Protein AF-A0A2U9ID37-F1 (afdb_monomer_lite)

Foldseek 3Di:
DDPDDPPPDPDQQALCSQQVDQDQADDPQPPWDKDWDQFPFGIKIWTWDDDPQAIQIHIDDPGDSLLSSLRSQVRVCRRVVVDLALVSSVVSQPRHHPHDDDPSSSVVSNVCNVVGD

Secondary structure (DSSP, 8-state):
-PPP-GGGS----BHHHHHH----B--S-TT-EEEEEEETTEEEEEEEEEETTEEEEEEE--S-HHHHHHHHHHHHHHHTT---SHHHHHHHHHTSBT----HHHHHHHHHHHHHH-

Radius of gyration: 14.37 Å; chains: 1; bounding box: 35×26×49 Å

Structure (mmCIF, N/CA/C/O backbone):
data_AF-A0A2U9ID37-F1
#
_entry.id   AF-A0A2U9ID37-F1
#
loop_
_atom_site.group_PDB
_atom_site.id
_atom_site.type_symbol
_atom_site.label_atom_id
_atom_site.label_alt_id
_atom_site.label_comp_id
_atom_site.label_asym_id
_atom_site.label_entity_id
_atom_site.label_seq_id
_atom_site.pdbx_PDB_ins_code
_atom_site.Cartn_x
_atom_site.Cartn_y
_atom_site.Cartn_z
_atom_site.occupancy
_atom_site.B_iso_or_equiv
_atom_site.auth_seq_id
_atom_site.auth_comp_id
_atom_site.auth_asym_id
_atom_site.auth_atom_id
_atom_site.pdbx_PDB_model_num
ATOM 1 N N . MET A 1 1 ? 16.043 -10.178 32.679 1.00 39.88 1 MET A N 1
ATOM 2 C CA . MET A 1 1 ? 14.873 -10.048 31.780 1.00 39.88 1 MET A CA 1
ATOM 3 C C . MET A 1 1 ? 15.275 -10.518 30.391 1.00 39.88 1 MET A C 1
ATOM 5 O O . MET A 1 1 ? 16.084 -9.857 29.753 1.00 39.88 1 MET A O 1
ATOM 9 N N . LYS A 1 2 ? 14.804 -11.698 29.966 1.00 34.56 2 LYS A N 1
ATOM 10 C CA . LYS A 1 2 ? 15.013 -12.199 28.600 1.00 34.56 2 LYS A CA 1
ATOM 11 C C . LYS A 1 2 ? 14.105 -11.407 27.655 1.00 34.56 2 LYS A C 1
ATOM 13 O O . LYS A 1 2 ? 12.922 -11.253 27.943 1.00 34.56 2 LYS A O 1
ATOM 18 N N . LYS A 1 3 ? 14.699 -10.863 26.591 1.00 38.03 3 LYS A N 1
ATOM 19 C CA . LYS A 1 3 ? 14.012 -10.194 25.482 1.00 38.03 3 LYS A CA 1
ATOM 20 C C . LYS A 1 3 ? 13.009 -11.190 24.897 1.00 38.03 3 LYS A C 1
ATOM 22 O O . LYS A 1 3 ? 13.427 -12.264 24.482 1.00 38.03 3 LYS A O 1
ATOM 27 N N . PHE A 1 4 ? 11.721 -10.868 24.951 1.00 41.44 4 PHE A N 1
ATOM 28 C CA . PHE A 1 4 ? 10.709 -11.643 24.243 1.00 41.44 4 PHE A CA 1
ATOM 29 C C . PHE A 1 4 ? 10.969 -11.510 22.740 1.00 41.44 4 PHE A C 1
ATOM 31 O O . PHE A 1 4 ? 11.238 -10.417 22.244 1.00 41.44 4 PHE A O 1
ATOM 38 N N . ASP A 1 5 ? 10.968 -12.654 22.071 1.00 40.25 5 ASP A N 1
ATOM 39 C CA . ASP A 1 5 ? 11.338 -12.870 20.683 1.00 40.25 5 ASP A CA 1
ATOM 40 C C . ASP A 1 5 ? 10.528 -12.025 19.682 1.00 40.25 5 ASP A C 1
ATOM 42 O O . ASP A 1 5 ? 9.376 -12.328 19.384 1.00 40.25 5 ASP A O 1
ATOM 46 N N . ASP A 1 6 ? 11.193 -11.060 19.039 1.00 44.34 6 ASP A N 1
ATOM 47 C CA . ASP A 1 6 ? 10.786 -10.449 17.754 1.00 44.34 6 ASP A CA 1
ATOM 48 C C . ASP A 1 6 ? 10.968 -11.428 16.561 1.00 44.34 6 ASP A C 1
ATOM 50 O O . ASP A 1 6 ? 10.929 -11.047 15.393 1.00 44.34 6 ASP A O 1
ATOM 54 N N . CYS A 1 7 ? 11.190 -12.720 16.834 1.00 49.75 7 CYS A N 1
ATOM 55 C CA . CYS A 1 7 ? 11.489 -13.750 15.834 1.00 49.75 7 CYS A CA 1
ATOM 56 C C . CYS A 1 7 ? 10.248 -14.180 15.024 1.00 49.75 7 CYS A C 1
ATOM 58 O O . CYS A 1 7 ? 10.373 -14.750 13.942 1.00 49.75 7 CYS A O 1
ATOM 60 N N . CYS A 1 8 ? 9.039 -13.899 15.523 1.00 54.09 8 CYS A N 1
ATOM 61 C CA . CYS A 1 8 ? 7.801 -14.407 14.926 1.00 54.09 8 CYS A CA 1
ATOM 62 C C . CYS A 1 8 ? 7.188 -13.496 13.850 1.00 54.09 8 CYS A C 1
ATOM 64 O O . CYS A 1 8 ? 6.295 -13.943 13.138 1.00 54.09 8 CYS A O 1
ATOM 66 N N . ASN A 1 9 ? 7.652 -12.250 13.700 1.00 57.06 9 ASN A N 1
ATOM 67 C CA . ASN A 1 9 ? 7.228 -11.345 12.625 1.00 57.06 9 ASN A CA 1
ATOM 68 C C . ASN A 1 9 ? 8.387 -10.413 12.234 1.00 57.06 9 ASN A C 1
ATOM 70 O O . ASN A 1 9 ? 8.392 -9.246 12.633 1.00 57.06 9 ASN A O 1
ATOM 74 N N . PRO A 1 10 ? 9.384 -10.903 11.473 1.00 67.50 10 PRO A N 1
ATOM 75 C CA . PRO A 1 10 ? 10.455 -10.042 10.993 1.00 67.50 10 PRO A CA 1
ATOM 76 C C . PRO A 1 10 ? 9.859 -8.868 10.209 1.00 67.50 10 PRO A C 1
ATOM 78 O O . PRO A 1 10 ? 8.970 -9.048 9.370 1.00 67.50 10 PRO A O 1
ATOM 81 N N . LYS A 1 11 ? 10.340 -7.656 10.503 1.00 79.56 11 LYS A N 1
ATOM 82 C CA . LYS A 1 11 ? 9.954 -6.455 9.759 1.00 79.56 11 LYS A CA 1
ATOM 83 C C . LYS A 1 11 ? 10.297 -6.655 8.285 1.00 79.56 11 LYS A C 1
ATOM 85 O O . LYS A 1 11 ? 11.412 -7.047 7.952 1.00 79.56 11 LYS A O 1
ATOM 90 N N . ARG A 1 12 ? 9.328 -6.386 7.409 1.00 89.44 12 ARG A N 1
ATOM 91 C CA . ARG A 1 12 ? 9.530 -6.411 5.958 1.00 89.44 12 ARG A CA 1
ATOM 92 C C . ARG A 1 12 ? 10.196 -5.102 5.548 1.00 89.44 12 ARG A C 1
ATOM 94 O O . ARG A 1 12 ? 9.603 -4.035 5.689 1.00 89.44 12 ARG A O 1
ATOM 101 N N . GLU A 1 13 ? 11.433 -5.177 5.073 1.00 91.19 13 GLU A N 1
ATOM 102 C CA . GLU A 1 13 ? 12.264 -3.994 4.797 1.00 91.19 13 GLU A CA 1
ATOM 103 C C . GLU A 1 13 ? 12.723 -3.926 3.337 1.00 91.19 13 GLU A C 1
ATOM 105 O O . GLU A 1 13 ? 13.092 -2.860 2.841 1.00 91.19 13 GLU A O 1
ATOM 110 N N . SER A 1 14 ? 12.690 -5.049 2.620 1.00 94.88 14 SER A N 1
ATOM 111 C CA . SER A 1 14 ? 13.131 -5.156 1.235 1.00 94.88 14 SER A CA 1
ATOM 112 C C . SER A 1 14 ? 11.983 -5.433 0.271 1.00 94.88 14 SER A C 1
ATOM 114 O O . SER A 1 14 ? 10.962 -6.020 0.625 1.00 94.88 14 SER A O 1
ATOM 116 N N . ALA A 1 15 ? 12.180 -5.070 -0.997 1.00 94.06 15 ALA A N 1
ATOM 117 C CA . ALA A 1 15 ? 11.246 -5.375 -2.079 1.00 94.06 15 ALA A CA 1
ATOM 118 C C . ALA A 1 15 ? 10.894 -6.873 -2.149 1.00 94.06 15 ALA A C 1
ATOM 120 O O . ALA A 1 15 ? 9.754 -7.231 -2.443 1.00 94.06 15 ALA A O 1
ATOM 121 N N . SER A 1 16 ? 11.865 -7.744 -1.854 1.00 93.44 16 SER A N 1
ATOM 122 C CA . SER A 1 16 ? 11.672 -9.194 -1.861 1.00 93.44 16 SER A CA 1
ATOM 123 C C . SER A 1 16 ? 10.724 -9.654 -0.753 1.00 93.44 16 SER A C 1
ATOM 125 O O . SER A 1 16 ? 9.908 -10.541 -0.998 1.00 93.44 16 SER A O 1
ATOM 127 N N . ASP A 1 17 ? 10.778 -9.037 0.430 1.00 93.88 17 ASP A N 1
ATOM 128 C CA . ASP A 1 17 ? 9.929 -9.417 1.568 1.00 93.88 17 ASP A CA 1
ATOM 129 C C . ASP A 1 17 ? 8.445 -9.219 1.238 1.00 93.88 17 ASP A C 1
ATOM 131 O O . ASP A 1 17 ? 7.613 -10.094 1.487 1.00 93.88 17 ASP A O 1
ATOM 135 N N . PHE A 1 18 ? 8.121 -8.082 0.617 1.00 93.44 18 PHE A N 1
ATOM 136 C CA . PHE A 1 18 ? 6.765 -7.765 0.170 1.00 93.44 18 PHE A CA 1
ATOM 137 C C . PHE A 1 18 ? 6.349 -8.595 -1.049 1.00 93.44 18 PHE A C 1
ATOM 139 O O . PHE A 1 18 ? 5.198 -9.007 -1.160 1.00 93.44 18 PHE A O 1
ATOM 146 N N . LEU A 1 19 ? 7.269 -8.876 -1.975 1.00 92.19 19 LEU A N 1
ATOM 147 C CA . LEU A 1 19 ? 6.925 -9.629 -3.178 1.00 92.19 19 LEU A CA 1
ATOM 148 C C . LEU A 1 19 ? 6.636 -11.108 -2.887 1.00 92.19 19 LEU A C 1
ATOM 150 O O . LEU A 1 19 ? 5.695 -11.660 -3.461 1.00 92.19 19 LEU A O 1
ATOM 154 N N . MET A 1 20 ? 7.439 -11.735 -2.023 1.00 89.88 20 MET A N 1
ATOM 155 C CA . MET A 1 20 ? 7.395 -13.179 -1.762 1.00 89.88 20 MET A CA 1
ATOM 156 C C . MET A 1 20 ? 6.346 -13.577 -0.717 1.00 89.88 20 MET A C 1
ATOM 158 O O . MET A 1 20 ? 5.870 -14.709 -0.738 1.00 89.88 20 MET A O 1
ATOM 162 N N . SER A 1 21 ? 5.965 -12.667 0.185 1.00 88.06 21 SER A N 1
ATOM 163 C CA . SER A 1 21 ? 5.005 -12.929 1.265 1.00 88.06 21 SER A CA 1
ATOM 164 C C . SER A 1 21 ? 3.790 -12.010 1.150 1.00 88.06 21 SER A C 1
ATOM 166 O O . SER A 1 21 ? 3.649 -11.041 1.897 1.00 88.06 21 SER A O 1
ATOM 168 N N . GLN A 1 22 ? 2.920 -12.310 0.181 1.00 91.19 22 GLN A N 1
ATOM 169 C CA . GLN A 1 22 ? 1.710 -11.533 -0.093 1.00 91.19 22 GLN A CA 1
ATOM 170 C C . GLN A 1 22 ? 0.551 -11.957 0.819 1.00 91.19 22 GLN A C 1
ATOM 172 O O . GLN A 1 22 ? -0.088 -12.988 0.601 1.00 91.19 22 GLN A O 1
ATOM 177 N N . LYS A 1 23 ? 0.277 -11.152 1.847 1.00 93.69 23 LYS A N 1
ATOM 178 C CA . LYS A 1 23 ? -0.745 -11.379 2.882 1.00 93.69 23 LYS A CA 1
ATOM 179 C C . LYS A 1 23 ? -2.055 -10.642 2.595 1.00 93.69 23 LYS A C 1
ATOM 181 O O . LYS A 1 23 ? -3.109 -11.059 3.078 1.00 93.69 23 LYS A O 1
ATOM 186 N N . TYR A 1 24 ? -2.005 -9.554 1.824 1.00 96.12 24 TYR A N 1
ATOM 187 C CA . TYR A 1 24 ? -3.144 -8.641 1.641 1.00 96.12 24 TYR A CA 1
ATOM 188 C C . TYR A 1 24 ? -3.844 -8.776 0.283 1.00 96.12 24 TYR A C 1
ATOM 190 O O . TYR A 1 24 ? -4.740 -7.991 -0.035 1.00 96.12 24 TYR A O 1
ATOM 198 N N . VAL A 1 25 ? -3.491 -9.802 -0.498 1.00 94.75 25 VAL A N 1
ATOM 199 C CA . VAL A 1 25 ? -4.247 -10.174 -1.701 1.00 94.75 25 VAL A CA 1
ATOM 200 C C . VAL A 1 25 ? -5.666 -10.572 -1.297 1.00 94.75 25 VAL A C 1
ATOM 202 O O . VAL A 1 25 ? -5.864 -11.372 -0.381 1.00 94.75 25 VAL A O 1
ATOM 205 N N . GLY A 1 26 ? -6.654 -10.006 -1.983 1.00 91.12 26 GLY A N 1
ATOM 206 C CA . GLY A 1 26 ? -8.063 -10.137 -1.646 1.00 91.12 26 GLY A CA 1
ATOM 207 C C . GLY A 1 26 ? -8.558 -11.584 -1.666 1.00 91.12 26 GLY A C 1
ATOM 208 O O . GLY A 1 26 ? -8.481 -12.271 -2.684 1.00 91.12 26 GLY A O 1
ATOM 209 N N . ARG A 1 27 ? -9.079 -12.039 -0.523 1.00 88.06 27 ARG A N 1
ATOM 210 C CA . ARG A 1 27 ? -9.749 -13.331 -0.312 1.00 88.06 27 ARG A CA 1
ATOM 211 C C . ARG A 1 27 ? -10.914 -13.095 0.651 1.00 88.06 27 ARG A C 1
ATOM 213 O O . ARG A 1 27 ? -10.757 -12.299 1.569 1.00 88.06 27 ARG A O 1
ATOM 220 N N . ASN A 1 28 ? -12.045 -13.780 0.461 1.00 87.50 28 ASN A N 1
ATOM 221 C CA . ASN A 1 28 ? -13.242 -13.661 1.314 1.00 87.50 28 ASN A CA 1
ATOM 222 C C . ASN A 1 28 ? -13.707 -12.202 1.516 1.00 87.50 28 ASN A C 1
ATOM 224 O O . ASN A 1 28 ? -13.804 -11.711 2.635 1.00 87.50 28 ASN A O 1
ATOM 228 N N . LEU A 1 29 ? -13.969 -11.500 0.411 1.00 92.62 29 LEU A N 1
ATOM 229 C CA . LEU A 1 29 ? -14.232 -10.053 0.380 1.00 92.62 29 LEU A CA 1
ATOM 230 C C . LEU A 1 29 ? -15.713 -9.690 0.597 1.00 92.62 29 LEU A C 1
ATOM 232 O O . LEU A 1 29 ? -16.175 -8.640 0.151 1.00 92.62 29 LEU A O 1
ATOM 236 N N . GLU A 1 30 ? -16.481 -10.558 1.253 1.00 93.00 30 GLU A N 1
ATOM 237 C CA . GLU A 1 30 ? -17.889 -10.287 1.536 1.00 93.00 30 GLU A CA 1
ATOM 238 C C . GLU A 1 30 ? -18.023 -9.075 2.473 1.00 93.00 30 GLU A C 1
ATOM 240 O O . GLU A 1 30 ? -17.338 -8.968 3.491 1.00 93.00 30 GLU A O 1
ATOM 245 N N . GLY A 1 31 ? -18.878 -8.120 2.099 1.00 92.44 31 GLY A N 1
ATOM 246 C CA . GLY A 1 31 ? -19.085 -6.881 2.855 1.00 92.44 31 GLY A CA 1
ATOM 247 C C . GLY A 1 31 ? -17.997 -5.812 2.685 1.00 92.44 31 GLY A C 1
ATOM 248 O O . GLY A 1 31 ? -18.086 -4.763 3.324 1.00 92.44 31 GLY A O 1
ATOM 249 N N . TYR A 1 32 ? -16.992 -6.031 1.830 1.00 97.00 32 TYR A N 1
ATOM 250 C CA . TYR A 1 32 ? -16.016 -4.998 1.478 1.00 97.00 32 TYR A CA 1
ATOM 251 C C . TYR A 1 32 ? -16.595 -4.037 0.437 1.00 97.00 32 TYR A C 1
ATOM 253 O O . TYR A 1 32 ? -17.254 -4.447 -0.520 1.00 97.00 32 TYR A O 1
ATOM 261 N N . LYS A 1 33 ? -16.287 -2.745 0.582 1.00 96.44 33 LYS A N 1
ATOM 262 C CA . LYS A 1 33 ? -16.391 -1.795 -0.533 1.00 96.44 33 LYS A CA 1
ATOM 263 C C . LYS A 1 33 ? -15.270 -2.085 -1.520 1.00 96.44 33 LYS A C 1
ATOM 265 O O . LYS A 1 33 ? -14.213 -2.557 -1.105 1.00 96.44 33 LYS A O 1
ATOM 270 N N . TYR A 1 34 ? -15.478 -1.791 -2.799 1.00 95.25 34 TYR A N 1
ATOM 271 C CA . TYR A 1 34 ? -14.430 -1.953 -3.796 1.00 95.25 34 TYR A CA 1
ATOM 272 C C . TYR A 1 34 ? -14.438 -0.831 -4.824 1.00 95.25 34 TYR A C 1
ATOM 274 O O . TYR A 1 34 ? -15.491 -0.309 -5.184 1.00 95.25 34 TYR A O 1
ATOM 282 N N . GLU A 1 35 ? -13.249 -0.515 -5.326 1.00 96.12 35 GLU A N 1
ATOM 283 C CA . GLU A 1 35 ? -13.054 0.373 -6.464 1.00 96.12 35 GLU A CA 1
ATOM 284 C C . GLU A 1 35 ? -11.925 -0.119 -7.365 1.00 96.12 35 GLU A C 1
ATOM 286 O O . GLU A 1 35 ? -11.055 -0.897 -6.962 1.00 96.12 35 GLU A O 1
ATOM 291 N N . VAL A 1 36 ? -11.950 0.351 -8.612 1.00 94.94 36 VAL A N 1
ATOM 292 C CA . VAL A 1 36 ? -10.941 0.036 -9.622 1.00 94.94 36 VAL A CA 1
ATOM 293 C C . VAL A 1 36 ? -10.136 1.289 -9.937 1.00 94.94 36 VAL A C 1
ATOM 295 O O . VAL A 1 36 ? -10.668 2.263 -10.466 1.00 94.94 36 VAL A O 1
ATOM 298 N N . ILE A 1 37 ? -8.834 1.237 -9.672 1.00 93.56 37 ILE A N 1
ATOM 299 C CA . ILE A 1 37 ? -7.872 2.270 -10.050 1.00 93.56 37 ILE A CA 1
ATOM 300 C C . ILE A 1 37 ? -7.231 1.853 -11.374 1.00 93.56 37 ILE A C 1
ATOM 302 O O . ILE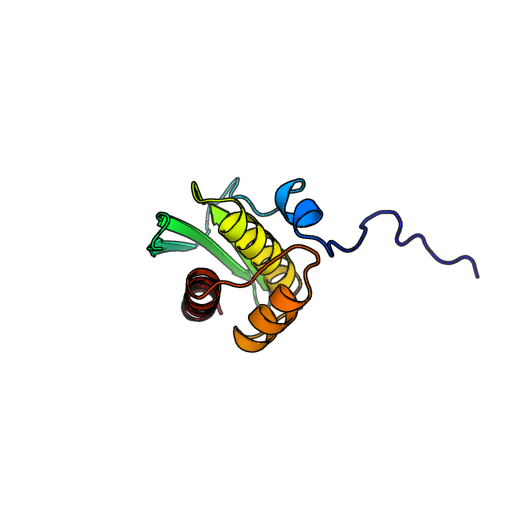 A 1 37 ? -6.566 0.817 -11.473 1.00 93.56 37 ILE A O 1
ATOM 306 N N . LYS A 1 38 ? -7.431 2.663 -12.414 1.00 90.06 38 LYS A N 1
ATOM 307 C CA . LYS A 1 38 ? -6.794 2.452 -13.717 1.00 90.06 38 LYS A CA 1
ATOM 308 C C . LYS A 1 38 ? -5.362 2.973 -13.659 1.00 90.06 38 LYS A C 1
ATOM 310 O O . LYS A 1 38 ? -5.148 4.160 -13.446 1.00 90.06 38 LYS A O 1
ATOM 315 N N . THR A 1 39 ? -4.386 2.095 -13.870 1.00 84.31 39 THR A N 1
ATOM 316 C CA . THR A 1 39 ? -2.970 2.477 -13.985 1.00 84.31 39 THR A C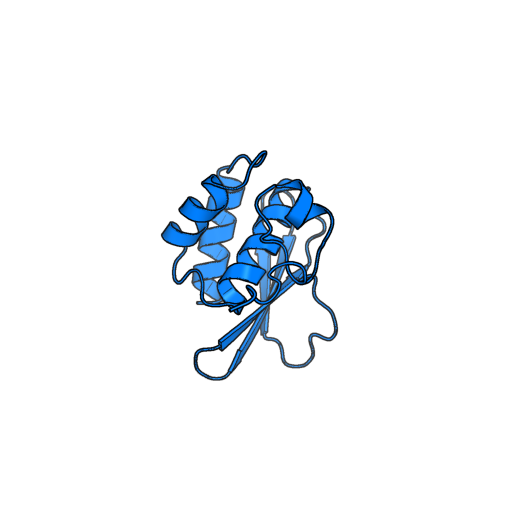A 1
ATOM 317 C C . THR A 1 39 ? -2.480 2.241 -15.410 1.00 84.31 39 THR A C 1
ATOM 319 O O . THR A 1 39 ? -3.082 1.464 -16.153 1.00 84.31 39 THR A O 1
ATOM 322 N N . GLN A 1 40 ? -1.346 2.841 -15.785 1.00 80.81 40 GLN A N 1
ATOM 323 C CA . GLN A 1 40 ? -0.722 2.592 -17.093 1.00 80.81 40 GLN A CA 1
ATOM 324 C C . GLN A 1 40 ? -0.414 1.105 -17.337 1.00 80.81 40 GLN A C 1
ATOM 326 O O . GLN A 1 40 ? -0.363 0.656 -18.477 1.00 80.81 40 GLN A O 1
ATOM 331 N N . LYS A 1 41 ? -0.217 0.330 -16.262 1.00 79.06 41 LYS A N 1
ATOM 332 C CA . LYS A 1 41 ? 0.186 -1.083 -16.308 1.00 79.06 41 LYS A CA 1
ATOM 333 C C . LYS A 1 41 ? -0.957 -2.059 -16.039 1.00 79.06 41 LYS A C 1
ATOM 335 O O . LYS A 1 41 ? -0.710 -3.246 -15.834 1.00 79.06 41 LYS A O 1
ATOM 340 N N . GLY A 1 42 ? -2.190 -1.562 -16.023 1.00 84.12 42 GLY A N 1
ATOM 341 C CA . GLY A 1 42 ? -3.394 -2.356 -15.823 1.00 84.12 42 GLY A CA 1
ATOM 342 C C . GLY A 1 42 ? -4.263 -1.859 -14.676 1.00 84.12 42 GLY A C 1
ATOM 343 O O . GLY A 1 42 ? -3.934 -0.914 -13.955 1.00 84.12 42 GLY A O 1
ATOM 344 N N . ASN A 1 43 ? -5.405 -2.514 -14.521 1.00 90.88 43 ASN A N 1
ATOM 345 C CA . ASN A 1 43 ? -6.380 -2.166 -13.500 1.00 90.88 43 ASN A CA 1
ATOM 346 C C . ASN A 1 43 ? -5.983 -2.790 -12.162 1.00 90.88 43 ASN A C 1
ATOM 348 O O . ASN A 1 43 ? -5.788 -4.002 -12.074 1.00 90.88 43 ASN A O 1
ATOM 352 N N . VAL A 1 44 ? -5.908 -1.959 -11.130 1.00 93.69 44 VAL A N 1
ATOM 353 C CA . VAL A 1 44 ? -5.763 -2.380 -9.738 1.00 93.69 44 VAL A CA 1
ATOM 354 C C . VAL A 1 44 ? -7.141 -2.326 -9.099 1.00 93.69 44 VAL A C 1
ATOM 356 O O . VAL A 1 44 ? -7.834 -1.319 -9.211 1.00 9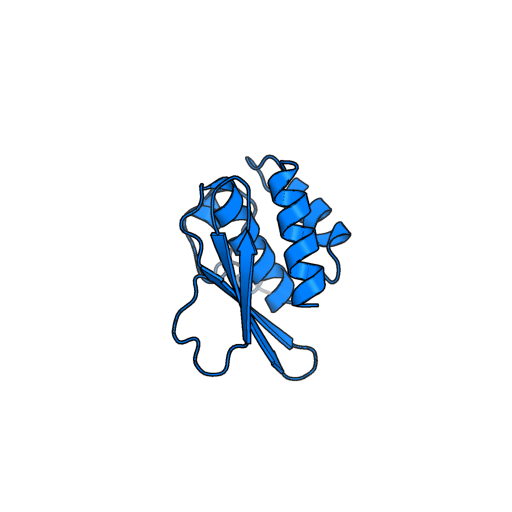3.69 44 VAL A O 1
ATOM 359 N N . GLN A 1 45 ? -7.542 -3.390 -8.418 1.00 95.12 45 GLN A N 1
ATOM 360 C CA . GLN A 1 45 ? -8.739 -3.386 -7.587 1.00 95.12 45 GLN A CA 1
ATOM 361 C C . GLN A 1 45 ? -8.323 -3.220 -6.133 1.00 95.12 45 GLN A C 1
ATOM 363 O O . GLN A 1 45 ? -7.427 -3.918 -5.656 1.00 95.12 45 GLN A O 1
ATOM 368 N N . ILE A 1 46 ? -8.982 -2.306 -5.438 1.00 96.69 46 ILE A N 1
ATOM 369 C CA . ILE A 1 46 ? -8.831 -2.115 -4.000 1.00 96.69 46 ILE A CA 1
ATOM 370 C C . ILE A 1 46 ? -10.144 -2.450 -3.317 1.00 96.69 46 ILE A C 1
ATOM 372 O O . ILE A 1 46 ? -11.216 -2.125 -3.825 1.00 96.69 46 ILE A O 1
ATOM 376 N N . PHE A 1 47 ? -10.047 -3.100 -2.167 1.00 97.62 47 PHE A N 1
ATOM 377 C CA . PHE A 1 47 ? -11.184 -3.503 -1.358 1.00 97.62 47 PHE A CA 1
ATOM 378 C C . PHE A 1 47 ? -10.956 -3.007 0.053 1.00 97.62 47 PHE A C 1
ATOM 380 O O . PHE A 1 47 ? -9.874 -3.222 0.593 1.00 97.62 47 PHE A O 1
ATOM 387 N N . TRP A 1 48 ? -11.950 -2.381 0.674 1.00 97.38 48 TRP A N 1
ATOM 388 C CA . TRP A 1 48 ? -11.795 -1.943 2.053 1.00 97.38 48 TRP A CA 1
ATOM 389 C C . TRP A 1 48 ? -13.054 -2.093 2.892 1.00 97.38 48 TRP A C 1
ATOM 391 O O . TRP A 1 48 ? -14.185 -1.975 2.411 1.00 97.38 48 TRP A O 1
ATOM 401 N N . LYS A 1 49 ? -12.830 -2.296 4.188 1.00 95.81 49 LYS A N 1
ATOM 402 C CA . LYS A 1 49 ? -13.845 -2.230 5.236 1.00 95.81 49 LYS A CA 1
ATOM 403 C C . LYS A 1 49 ? -13.351 -1.292 6.337 1.00 95.81 49 LYS A C 1
ATOM 405 O O . LYS A 1 49 ? -12.189 -1.369 6.728 1.00 95.81 49 LYS A O 1
ATOM 410 N N . LYS A 1 50 ? -14.218 -0.394 6.813 1.00 94.06 50 LYS A N 1
ATOM 411 C CA . LYS A 1 50 ? -13.929 0.496 7.949 1.00 94.06 50 LYS A CA 1
ATOM 412 C C . LYS A 1 50 ? -14.727 0.033 9.166 1.00 94.06 50 LYS A C 1
ATOM 414 O O . LYS A 1 50 ? -15.946 -0.097 9.072 1.00 94.06 50 LYS A O 1
ATOM 419 N N . GLU A 1 51 ? -14.049 -0.184 10.287 1.00 89.81 51 GLU A N 1
ATOM 420 C CA . GLU A 1 51 ? -14.652 -0.511 11.584 1.00 89.81 51 GLU A CA 1
ATOM 421 C C . GLU A 1 51 ? -14.073 0.427 12.651 1.00 89.81 51 GLU A C 1
ATOM 423 O O . GLU A 1 51 ? -12.975 0.220 13.172 1.00 89.81 51 GLU A O 1
ATOM 428 N N . GLY A 1 52 ? -14.798 1.512 12.939 1.00 87.44 52 GLY A N 1
ATOM 429 C CA . GLY A 1 52 ? -14.279 2.608 13.759 1.00 87.44 52 GLY A CA 1
ATOM 430 C C . GLY A 1 52 ? -13.078 3.278 13.086 1.00 87.44 52 GLY A C 1
ATOM 431 O O . GLY A 1 52 ? -13.161 3.681 11.928 1.00 87.44 52 GLY A O 1
ATOM 432 N N . GLU A 1 53 ? -11.960 3.373 13.807 1.00 85.75 53 GLU A N 1
ATOM 433 C CA . GLU A 1 53 ? -10.695 3.922 13.291 1.00 85.75 53 GLU A CA 1
ATOM 434 C C . GLU A 1 53 ? -9.858 2.896 12.509 1.00 85.75 53 GLU A C 1
ATOM 436 O O . GLU A 1 53 ? -8.836 3.251 11.923 1.00 85.75 53 GLU A O 1
ATOM 441 N N . LYS A 1 54 ? -10.265 1.619 12.491 1.00 90.44 54 LYS A N 1
ATOM 442 C CA . LYS A 1 54 ? -9.531 0.564 11.788 1.00 90.44 54 LYS A CA 1
ATOM 443 C C . LYS A 1 54 ? -9.998 0.438 10.347 1.00 90.44 54 LYS A C 1
ATOM 445 O O . LYS A 1 54 ? -11.196 0.463 10.054 1.00 90.44 54 LYS A O 1
ATOM 450 N N . ILE A 1 55 ? -9.031 0.235 9.462 1.00 94.62 55 ILE A N 1
ATOM 451 C CA . ILE A 1 55 ? -9.249 -0.039 8.046 1.00 94.62 55 ILE A CA 1
ATOM 452 C C . ILE A 1 55 ? -8.665 -1.419 7.760 1.00 94.62 55 ILE A C 1
ATOM 454 O O . ILE A 1 55 ? -7.505 -1.665 8.071 1.00 94.62 55 ILE A O 1
ATOM 458 N N . ASP A 1 56 ? -9.456 -2.314 7.172 1.00 95.88 56 ASP A N 1
ATOM 459 C CA . ASP A 1 56 ? -8.919 -3.502 6.504 1.00 95.88 56 ASP A CA 1
ATOM 460 C C . ASP A 1 56 ? -8.917 -3.230 5.000 1.00 95.88 56 ASP A C 1
ATOM 462 O O . ASP A 1 56 ? -9.972 -3.239 4.365 1.00 95.88 56 ASP A O 1
ATOM 466 N N . LEU A 1 57 ? -7.742 -2.917 4.456 1.00 97.12 57 LEU A N 1
ATOM 467 C CA . LEU A 1 57 ? -7.479 -2.722 3.037 1.00 97.12 57 LEU A CA 1
ATOM 468 C C . LEU A 1 57 ? -6.879 -3.999 2.437 1.00 97.12 57 LEU A C 1
ATOM 470 O O . LEU A 1 57 ? -5.929 -4.588 2.962 1.00 97.12 57 LEU A O 1
ATOM 474 N N . ARG A 1 58 ? -7.426 -4.402 1.291 1.00 97.50 58 ARG A N 1
ATOM 475 C CA . ARG A 1 58 ? -6.970 -5.520 0.461 1.00 97.50 58 ARG A CA 1
ATOM 476 C C . ARG A 1 58 ? -6.862 -5.069 -0.985 1.00 97.50 58 ARG A C 1
ATOM 478 O O . ARG A 1 58 ? -7.478 -4.084 -1.395 1.00 97.50 58 ARG A O 1
ATOM 485 N N . TYR A 1 59 ? -6.127 -5.831 -1.783 1.00 95.88 59 TYR A N 1
ATOM 486 C CA . TYR A 1 59 ? -5.980 -5.539 -3.204 1.00 95.88 59 TYR A CA 1
ATOM 487 C C . TYR A 1 59 ? -6.094 -6.786 -4.074 1.00 95.88 59 TYR A C 1
ATOM 489 O O . TYR A 1 59 ? -5.819 -7.908 -3.652 1.00 95.88 59 TYR A O 1
ATOM 497 N N . TYR A 1 60 ? -6.433 -6.569 -5.336 1.00 94.25 60 TYR A N 1
ATOM 498 C CA . TYR A 1 60 ? -6.158 -7.502 -6.414 1.00 94.25 60 TYR A CA 1
ATOM 499 C C . TYR A 1 60 ? -5.469 -6.743 -7.540 1.00 94.25 60 TYR A C 1
ATOM 501 O O . TYR A 1 60 ? -5.907 -5.662 -7.936 1.00 94.25 60 TYR A O 1
ATOM 509 N N . SER A 1 61 ? -4.376 -7.295 -8.061 1.00 86.31 61 SER A N 1
ATOM 510 C CA . SER A 1 61 ? -3.714 -6.697 -9.211 1.00 86.31 61 SER A CA 1
ATOM 511 C C . SER A 1 61 ? -3.035 -7.736 -10.106 1.00 86.31 61 SER A C 1
ATOM 513 O O . SER A 1 61 ? -2.137 -8.449 -9.642 1.00 86.31 61 SER A O 1
ATOM 515 N N . PRO A 1 62 ? -3.373 -7.782 -11.409 1.00 75.69 62 PRO A N 1
ATOM 516 C CA . PRO A 1 62 ? -2.618 -8.547 -12.397 1.00 75.69 62 PRO A CA 1
ATOM 517 C C . PRO A 1 62 ? -1.290 -7.862 -12.788 1.00 75.69 62 PRO A C 1
ATOM 519 O O . PRO A 1 62 ? -0.534 -8.407 -13.584 1.00 75.69 62 PRO A O 1
ATOM 522 N N . SER A 1 63 ? -0.998 -6.672 -12.248 1.00 71.88 63 SER A N 1
ATOM 523 C CA . SER A 1 63 ? 0.113 -5.803 -12.658 1.00 71.88 63 SER A CA 1
ATOM 524 C C . SER A 1 63 ? 1.521 -6.333 -12.332 1.00 71.88 63 SER A C 1
ATOM 526 O O . SER A 1 63 ? 1.713 -7.313 -11.610 1.00 71.88 63 SER A O 1
ATOM 528 N N . CYS A 1 64 ? 2.535 -5.592 -12.795 1.00 80.88 64 CYS A N 1
ATOM 529 C CA . CYS A 1 64 ? 3.956 -5.867 -12.570 1.00 80.88 64 CYS A CA 1
ATOM 530 C C . CYS A 1 64 ? 4.381 -5.833 -11.086 1.00 80.88 64 CYS A C 1
ATOM 532 O O . CYS A 1 64 ? 3.716 -5.233 -10.236 1.00 80.88 64 CYS A O 1
ATOM 534 N N . PHE A 1 65 ? 5.548 -6.423 -10.791 1.00 88.88 65 PHE A N 1
ATOM 535 C CA . PHE A 1 65 ? 6.084 -6.586 -9.432 1.00 88.88 65 PHE A CA 1
ATOM 536 C C . PHE A 1 65 ? 6.166 -5.288 -8.626 1.00 88.88 65 PHE A C 1
ATOM 538 O O . PHE A 1 65 ? 5.811 -5.291 -7.454 1.00 88.88 65 PHE A O 1
ATOM 545 N N . THR A 1 66 ? 6.554 -4.171 -9.249 1.00 90.81 66 THR A N 1
ATOM 546 C CA . THR A 1 66 ? 6.644 -2.863 -8.579 1.00 90.81 66 THR A CA 1
ATOM 547 C C . THR A 1 66 ? 5.319 -2.458 -7.927 1.00 90.81 66 THR A C 1
ATOM 549 O O . THR A 1 66 ? 5.284 -2.103 -6.755 1.00 90.81 66 THR A O 1
ATOM 552 N N . THR A 1 67 ? 4.214 -2.578 -8.663 1.00 92.12 67 THR A N 1
ATOM 553 C CA . THR A 1 67 ? 2.876 -2.255 -8.163 1.00 92.12 67 THR A CA 1
ATOM 554 C C . THR A 1 67 ? 2.434 -3.228 -7.074 1.00 92.12 67 THR A C 1
ATOM 556 O O . THR A 1 67 ? 1.857 -2.794 -6.085 1.00 92.12 67 THR A O 1
ATOM 559 N N . LYS A 1 68 ? 2.744 -4.525 -7.206 1.00 92.94 68 LYS A N 1
ATOM 560 C CA . LYS A 1 68 ? 2.429 -5.519 -6.165 1.00 92.94 68 LYS A CA 1
ATOM 561 C C . LYS A 1 68 ? 3.162 -5.224 -4.857 1.00 92.94 68 LYS A C 1
ATOM 563 O O . LYS A 1 68 ? 2.532 -5.226 -3.811 1.00 92.94 68 LYS A O 1
ATOM 568 N N . ILE A 1 69 ? 4.454 -4.895 -4.927 1.00 95.06 69 ILE A N 1
ATOM 569 C CA . ILE A 1 69 ? 5.251 -4.494 -3.758 1.00 95.06 69 ILE A CA 1
ATOM 570 C C . ILE A 1 69 ? 4.644 -3.256 -3.091 1.00 95.06 69 ILE A C 1
ATOM 572 O O . ILE A 1 69 ? 4.452 -3.258 -1.878 1.00 9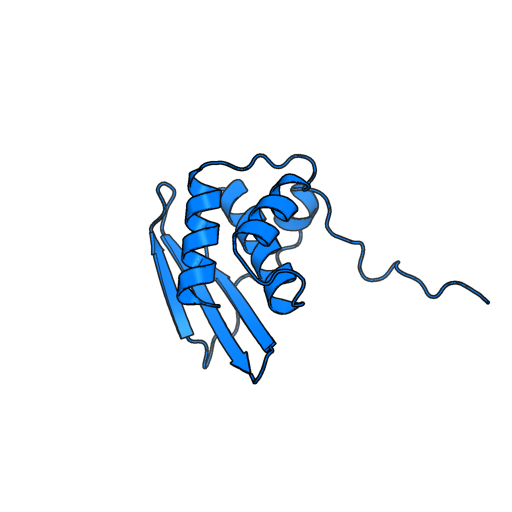5.06 69 ILE A O 1
ATOM 576 N N . ALA A 1 70 ? 4.298 -2.227 -3.875 1.00 95.75 70 ALA A N 1
ATOM 577 C CA . ALA A 1 70 ? 3.657 -1.027 -3.342 1.00 95.75 70 ALA A CA 1
ATOM 578 C C . ALA A 1 70 ? 2.341 -1.352 -2.631 1.00 95.75 70 ALA A C 1
ATOM 580 O O . ALA A 1 70 ? 2.150 -0.944 -1.493 1.00 95.75 70 ALA A O 1
ATOM 581 N N . LEU A 1 71 ? 1.447 -2.094 -3.288 1.00 96.19 71 LEU A N 1
ATOM 582 C CA . LEU A 1 71 ? 0.136 -2.442 -2.742 1.00 96.19 71 LEU A CA 1
ATOM 583 C C . LEU A 1 71 ? 0.253 -3.270 -1.467 1.00 96.19 71 LEU A C 1
ATOM 585 O O . LEU A 1 71 ? -0.431 -2.984 -0.490 1.00 96.19 71 LEU A O 1
ATOM 589 N N . GLU A 1 72 ? 1.147 -4.253 -1.458 1.00 96.69 72 GLU A N 1
ATOM 590 C CA . GLU A 1 72 ? 1.388 -5.104 -0.301 1.00 96.69 72 GLU A CA 1
ATOM 591 C C . GLU A 1 72 ? 1.896 -4.305 0.908 1.00 96.69 72 GLU A C 1
ATOM 593 O O . GLU A 1 72 ? 1.423 -4.513 2.027 1.00 96.69 72 GLU A O 1
ATOM 598 N N . ALA A 1 73 ? 2.831 -3.378 0.684 1.00 96.94 73 ALA A N 1
ATOM 599 C CA . ALA A 1 73 ? 3.357 -2.502 1.725 1.00 96.94 73 ALA A CA 1
ATOM 600 C C . ALA A 1 73 ? 2.298 -1.510 2.227 1.00 96.94 73 ALA A C 1
ATOM 602 O O . ALA A 1 73 ? 2.117 -1.347 3.432 1.00 96.94 73 ALA A O 1
ATOM 603 N N . LEU A 1 74 ? 1.553 -0.887 1.308 1.00 97.25 74 LEU A N 1
ATOM 604 C CA . LEU A 1 74 ? 0.485 0.055 1.642 1.00 97.25 74 LEU A CA 1
ATOM 605 C C . LEU A 1 74 ? -0.620 -0.605 2.465 1.00 97.25 74 LEU A C 1
ATOM 607 O O . LEU A 1 74 ? -1.047 -0.023 3.456 1.00 97.25 74 LEU A O 1
ATOM 611 N N . CYS A 1 75 ? -1.055 -1.811 2.091 1.00 96.94 75 CYS A N 1
ATOM 612 C CA . CYS A 1 75 ? -2.065 -2.539 2.855 1.00 96.94 75 CYS A CA 1
ATOM 613 C C . CYS A 1 75 ? -1.570 -2.859 4.268 1.00 96.94 75 CYS A C 1
ATOM 615 O O . CYS A 1 75 ? -2.304 -2.635 5.220 1.00 96.94 75 CYS A O 1
ATOM 617 N N . GLU A 1 76 ? -0.321 -3.309 4.436 1.00 96.56 76 GLU A N 1
ATOM 618 C CA . GLU A 1 76 ? 0.232 -3.547 5.776 1.00 96.56 76 GLU A CA 1
ATOM 619 C C . GLU A 1 76 ? 0.214 -2.284 6.630 1.00 96.56 76 GLU A C 1
ATOM 621 O O . GLU A 1 76 ? -0.321 -2.286 7.736 1.00 96.56 76 GLU A O 1
ATOM 626 N N . TRP A 1 77 ? 0.755 -1.187 6.106 1.00 96.56 77 TRP A N 1
ATOM 627 C CA . TRP A 1 77 ? 0.910 0.029 6.894 1.00 96.56 77 TRP A CA 1
ATOM 628 C C . TRP A 1 77 ? -0.418 0.723 7.177 1.00 96.56 77 TRP A C 1
ATOM 630 O O . TRP A 1 77 ? -0.590 1.244 8.274 1.00 96.56 77 TRP A O 1
ATOM 640 N N . ILE A 1 78 ? -1.359 0.728 6.231 1.00 96.38 78 ILE A N 1
ATOM 641 C CA . ILE A 1 78 ? -2.698 1.285 6.453 1.00 96.38 78 ILE A CA 1
ATOM 642 C C . ILE A 1 78 ? -3.452 0.430 7.477 1.00 96.38 78 ILE A C 1
ATOM 644 O O . ILE A 1 78 ? -3.995 0.980 8.434 1.00 96.38 78 ILE A O 1
ATOM 648 N N . ASN A 1 79 ? -3.423 -0.900 7.341 1.00 95.19 79 ASN A N 1
ATOM 649 C CA . ASN A 1 79 ? -4.156 -1.795 8.242 1.00 95.19 79 ASN A CA 1
ATOM 650 C C . ASN A 1 79 ? -3.602 -1.764 9.673 1.00 95.19 79 ASN A C 1
ATOM 652 O O . ASN A 1 79 ? -4.352 -1.932 10.634 1.00 95.19 79 ASN A O 1
ATOM 656 N N . ASN A 1 80 ? -2.300 -1.505 9.818 1.00 94.38 80 ASN A N 1
ATOM 657 C CA . ASN A 1 80 ? -1.635 -1.342 11.108 1.00 94.38 80 ASN A CA 1
ATOM 658 C C . ASN A 1 80 ? -1.659 0.110 11.633 1.00 94.38 80 ASN A C 1
ATOM 660 O O . ASN A 1 80 ? -1.136 0.369 12.717 1.00 94.38 80 ASN A O 1
ATOM 664 N N . GLY A 1 81 ? -2.225 1.069 10.888 1.00 93.44 81 GLY A N 1
ATOM 665 C CA . GLY A 1 81 ? -2.258 2.487 11.273 1.00 93.44 81 GLY A CA 1
ATOM 666 C C . GLY A 1 81 ? -0.888 3.182 11.282 1.00 93.44 81 GLY A C 1
ATOM 667 O O . GLY A 1 81 ? -0.711 4.205 11.942 1.00 93.44 81 GLY A O 1
ATOM 668 N N . GLU A 1 82 ? 0.095 2.633 10.568 1.00 94.31 82 GLU A N 1
ATOM 669 C CA . GLU A 1 82 ? 1.476 3.125 10.510 1.00 94.31 82 GLU A CA 1
ATOM 670 C C . GLU A 1 82 ? 1.663 4.326 9.572 1.00 94.31 82 GLU A C 1
ATOM 672 O O . GLU A 1 82 ? 2.699 4.989 9.631 1.00 94.31 82 GLU A O 1
ATOM 677 N N . VAL A 1 83 ? 0.703 4.578 8.680 1.00 96.12 83 VAL A N 1
ATOM 678 C CA . VAL A 1 83 ? 0.675 5.736 7.776 1.00 96.12 83 VAL A CA 1
ATOM 679 C C . VAL A 1 83 ? -0.729 6.325 7.746 1.00 96.12 83 VAL A C 1
ATOM 681 O O . VAL A 1 83 ? -1.713 5.588 7.702 1.00 96.12 83 VAL A O 1
ATOM 684 N N . LYS A 1 84 ? -0.829 7.656 7.754 1.00 92.56 84 LYS A N 1
ATOM 685 C CA . LYS A 1 84 ? -2.119 8.371 7.780 1.00 92.56 84 LYS A CA 1
ATOM 686 C C . LYS A 1 84 ? -2.404 9.157 6.509 1.00 92.56 84 LYS A C 1
ATOM 688 O O . LYS A 1 84 ? -3.531 9.583 6.288 1.00 92.56 84 LYS A O 1
ATOM 693 N N . ASN A 1 85 ? -1.392 9.375 5.675 1.00 96.62 85 ASN A N 1
ATOM 694 C CA . ASN A 1 85 ? -1.524 10.128 4.434 1.00 96.62 85 ASN A CA 1
ATOM 695 C C . ASN A 1 85 ? -0.549 9.631 3.356 1.00 96.62 85 ASN A C 1
ATOM 697 O O . ASN A 1 85 ? 0.436 8.940 3.629 1.00 96.62 85 ASN A O 1
ATOM 701 N N . ALA A 1 86 ? -0.814 10.040 2.114 1.00 97.44 86 ALA A N 1
ATOM 702 C CA . ALA A 1 86 ? -0.022 9.652 0.952 1.00 97.44 86 ALA A CA 1
ATOM 703 C C . ALA A 1 86 ? 1.456 10.070 1.058 1.00 97.44 86 ALA A C 1
ATOM 705 O O . ALA A 1 86 ? 2.330 9.340 0.596 1.00 97.44 86 ALA A O 1
ATOM 706 N N . LYS A 1 87 ? 1.757 11.216 1.687 1.00 97.38 87 LYS A N 1
ATOM 707 C CA . LYS A 1 87 ? 3.134 11.713 1.828 1.00 97.38 87 LYS A CA 1
ATOM 708 C C . LYS A 1 87 ? 3.969 10.786 2.714 1.00 97.38 87 LYS A C 1
ATOM 710 O O . LYS A 1 87 ? 5.053 10.382 2.302 1.00 97.38 87 LYS A O 1
ATOM 715 N N . GLU A 1 88 ? 3.449 10.418 3.884 1.00 97.69 88 GLU A N 1
ATOM 716 C CA . GLU A 1 88 ? 4.085 9.451 4.790 1.00 97.69 88 GLU A CA 1
ATOM 717 C C . GLU A 1 88 ? 4.302 8.100 4.105 1.00 97.69 88 GLU A C 1
ATOM 719 O O . GLU A 1 88 ? 5.385 7.520 4.188 1.00 97.69 88 GLU A O 1
ATOM 724 N N . ALA A 1 89 ? 3.293 7.622 3.375 1.00 97.75 89 ALA A N 1
ATOM 725 C CA . ALA A 1 89 ? 3.381 6.366 2.646 1.00 97.75 89 ALA A CA 1
ATOM 726 C C . ALA A 1 89 ? 4.454 6.395 1.544 1.00 97.75 89 ALA A C 1
ATOM 728 O O . ALA A 1 89 ? 5.238 5.453 1.433 1.00 97.75 89 ALA A O 1
ATOM 729 N N . ILE A 1 90 ? 4.546 7.478 0.764 1.00 98.00 90 ILE A N 1
ATOM 730 C CA . ILE A 1 90 ? 5.587 7.657 -0.263 1.00 98.00 90 ILE A CA 1
ATOM 731 C C . ILE A 1 90 ? 6.977 7.714 0.379 1.00 98.00 90 ILE A C 1
ATOM 733 O O . ILE A 1 90 ? 7.899 7.050 -0.097 1.00 98.00 90 ILE A O 1
ATOM 737 N N . GLU A 1 91 ? 7.142 8.459 1.475 1.00 97.69 91 GLU A N 1
ATOM 738 C CA . GLU A 1 91 ? 8.417 8.514 2.194 1.00 97.69 91 GLU A CA 1
ATOM 739 C C . GLU A 1 91 ? 8.820 7.124 2.700 1.00 97.69 91 GLU A C 1
ATOM 741 O O . GLU A 1 91 ? 9.968 6.707 2.545 1.00 97.69 91 GLU A O 1
ATOM 746 N N . LYS A 1 92 ? 7.875 6.362 3.250 1.00 97.31 92 LYS A N 1
ATOM 747 C CA . LYS A 1 92 ? 8.139 5.017 3.757 1.00 97.31 92 LYS A CA 1
ATOM 748 C C . LYS A 1 92 ? 8.444 4.012 2.643 1.00 97.31 92 LYS A C 1
ATOM 750 O O . LYS A 1 92 ? 9.403 3.256 2.772 1.00 97.31 92 LYS A O 1
ATOM 755 N N . LEU A 1 93 ? 7.732 4.067 1.511 1.00 97.44 93 LEU A N 1
ATOM 756 C CA . LEU A 1 93 ? 8.064 3.294 0.304 1.00 97.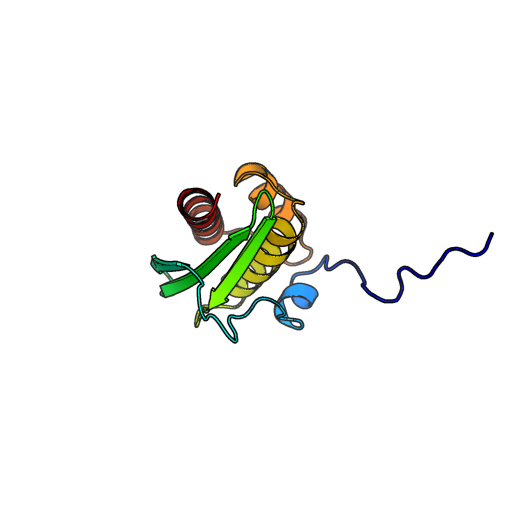44 93 LEU A CA 1
ATOM 757 C C . LEU A 1 93 ? 9.494 3.577 -0.172 1.00 97.44 93 LEU A C 1
ATOM 759 O O . LEU A 1 93 ? 10.166 2.668 -0.652 1.00 97.44 93 LEU A O 1
ATOM 763 N N . SER A 1 94 ? 9.980 4.815 -0.026 1.00 96.75 94 SER A N 1
ATOM 764 C CA . SER A 1 94 ? 11.310 5.204 -0.518 1.00 96.75 94 SER A CA 1
ATOM 765 C C . SER A 1 94 ? 12.449 4.561 0.277 1.00 96.75 94 SER A C 1
ATOM 767 O O . SER A 1 94 ? 13.570 4.470 -0.216 1.00 96.75 94 SER A O 1
ATOM 769 N N . LYS A 1 95 ? 12.142 4.081 1.490 1.00 96.81 95 LYS A N 1
ATOM 770 C CA . LYS A 1 95 ? 13.074 3.403 2.396 1.00 96.81 95 LYS A CA 1
ATOM 771 C C . LYS A 1 95 ? 13.133 1.888 2.161 1.00 96.81 95 LYS A C 1
ATOM 773 O O . LYS A 1 95 ? 14.002 1.237 2.734 1.00 96.81 95 LYS A O 1
ATOM 778 N N . ILE A 1 96 ? 12.257 1.322 1.321 1.00 96.44 96 ILE A N 1
ATOM 779 C CA . ILE A 1 96 ? 12.282 -0.112 1.001 1.00 96.44 96 ILE A CA 1
ATOM 780 C C . ILE A 1 96 ? 13.549 -0.435 0.201 1.00 96.44 96 ILE A C 1
ATOM 782 O O . ILE A 1 96 ? 13.769 0.066 -0.906 1.00 96.44 96 ILE A O 1
ATOM 786 N N . LYS A 1 97 ? 14.374 -1.338 0.733 1.00 96.19 97 LYS A N 1
ATOM 787 C CA . LYS A 1 97 ? 15.618 -1.760 0.085 1.00 96.19 97 LYS A CA 1
ATOM 788 C C . LYS A 1 97 ? 15.329 -2.464 -1.243 1.00 96.19 97 LYS A C 1
ATOM 790 O O . LYS A 1 97 ? 14.554 -3.419 -1.305 1.00 96.19 97 LYS A O 1
ATOM 795 N N . GLY A 1 98 ? 16.000 -2.021 -2.307 1.00 93.88 98 GLY A N 1
ATOM 796 C CA . GLY A 1 98 ? 15.846 -2.592 -3.650 1.00 93.88 98 GLY A CA 1
ATOM 797 C C . GLY A 1 98 ? 14.555 -2.179 -4.365 1.00 93.88 98 GLY A C 1
ATOM 798 O O . GLY A 1 98 ? 14.216 -2.771 -5.386 1.00 93.88 98 GLY A O 1
ATOM 799 N N . TYR A 1 99 ? 13.837 -1.176 -3.853 1.00 95.19 99 TYR A N 1
ATOM 800 C CA . TYR A 1 99 ? 12.626 -0.647 -4.467 1.00 95.19 99 TYR A CA 1
ATOM 801 C C . TYR A 1 99 ? 12.848 0.773 -4.994 1.00 95.19 99 TYR A C 1
ATOM 803 O O . TYR A 1 99 ? 13.419 1.622 -4.313 1.00 95.19 99 TYR A O 1
ATOM 811 N N . LYS A 1 100 ? 12.378 1.050 -6.214 1.00 93.81 100 LYS A N 1
ATOM 812 C CA . LYS A 1 100 ? 12.416 2.389 -6.812 1.00 93.81 100 LYS A CA 1
ATOM 813 C C . LYS A 1 100 ? 10.996 2.897 -7.006 1.00 93.81 100 LYS A C 1
ATOM 815 O O . LYS A 1 100 ? 10.218 2.300 -7.751 1.00 93.81 100 LYS A O 1
ATOM 820 N N . ILE A 1 101 ? 10.685 4.030 -6.382 1.00 93.50 101 ILE A N 1
ATOM 821 C CA . ILE A 1 101 ? 9.408 4.710 -6.594 1.00 93.50 101 ILE A CA 1
ATOM 822 C C . ILE A 1 101 ? 9.388 5.301 -8.002 1.00 93.50 101 ILE A C 1
ATOM 824 O O . ILE A 1 101 ? 10.279 6.056 -8.394 1.00 93.50 101 ILE A O 1
ATOM 828 N N . THR A 1 102 ? 8.347 4.955 -8.748 1.00 92.81 102 THR A N 1
ATOM 829 C CA . THR A 1 102 ? 8.021 5.550 -10.047 1.00 92.81 102 THR A CA 1
ATOM 830 C C . THR A 1 102 ? 6.853 6.516 -9.891 1.00 92.81 102 THR A C 1
ATOM 832 O O . THR A 1 102 ? 6.155 6.488 -8.876 1.00 92.81 102 THR A O 1
ATOM 835 N N . GLU A 1 103 ? 6.618 7.363 -10.889 1.00 92.38 103 GLU A N 1
ATOM 836 C CA . GLU A 1 103 ? 5.488 8.296 -10.851 1.00 92.38 103 GLU A CA 1
ATOM 837 C C . GLU A 1 103 ? 4.139 7.566 -10.818 1.00 92.38 103 GLU A C 1
ATOM 839 O O . GLU A 1 103 ? 3.268 7.922 -10.031 1.00 92.38 103 GLU A O 1
ATOM 844 N N . ASP A 1 104 ? 4.013 6.456 -11.553 1.00 90.38 104 ASP A N 1
ATOM 845 C CA . ASP A 1 104 ? 2.839 5.574 -11.495 1.00 90.38 104 ASP A CA 1
ATOM 846 C C . ASP A 1 104 ? 2.540 5.091 -10.071 1.00 90.38 104 ASP A C 1
ATOM 848 O O . ASP A 1 104 ? 1.384 5.023 -9.661 1.00 90.38 104 ASP A O 1
ATOM 852 N N . VAL A 1 105 ? 3.584 4.767 -9.300 1.00 93.19 105 VAL A N 1
ATOM 853 C CA . VAL A 1 105 ? 3.440 4.344 -7.901 1.00 93.19 105 VAL A CA 1
ATOM 854 C C . VAL A 1 105 ? 2.971 5.505 -7.035 1.00 93.19 105 VAL A C 1
ATOM 856 O O . VAL A 1 105 ? 2.100 5.298 -6.199 1.00 93.19 105 VAL A O 1
ATOM 859 N N . LYS A 1 106 ? 3.504 6.718 -7.223 1.00 95.56 106 LYS A N 1
ATOM 860 C CA . LYS A 1 106 ? 3.035 7.887 -6.462 1.00 95.56 106 LYS A CA 1
ATOM 861 C C . LYS A 1 106 ? 1.565 8.169 -6.751 1.00 95.56 106 LYS A C 1
ATOM 863 O O . LYS A 1 106 ? 0.791 8.314 -5.812 1.00 95.56 106 LYS A O 1
ATOM 868 N N . ASN A 1 107 ? 1.181 8.168 -8.027 1.00 94.62 107 ASN A N 1
ATOM 869 C CA . ASN A 1 107 ? -0.206 8.352 -8.447 1.00 94.62 107 ASN A CA 1
ATOM 870 C C . ASN A 1 107 ? -1.109 7.286 -7.825 1.00 94.62 107 ASN A C 1
ATOM 872 O O . ASN A 1 107 ? -2.120 7.624 -7.223 1.00 94.62 107 ASN A O 1
ATOM 876 N N . LEU A 1 108 ? -0.703 6.014 -7.868 1.00 94.69 108 LEU A N 1
ATOM 877 C CA . LEU A 1 108 ? -1.434 4.933 -7.210 1.00 94.69 108 LEU A CA 1
ATOM 878 C C . LEU A 1 108 ? -1.608 5.177 -5.704 1.00 94.69 108 LEU A C 1
ATOM 880 O O . LEU A 1 108 ? -2.697 4.962 -5.182 1.00 94.69 108 LEU A O 1
ATOM 884 N N . VAL A 1 109 ? -0.561 5.630 -5.006 1.00 96.62 109 VAL A N 1
ATOM 885 C CA . VAL A 1 109 ? -0.652 5.952 -3.575 1.00 96.62 109 VAL A CA 1
ATOM 886 C C . VAL A 1 109 ? -1.694 7.048 -3.349 1.00 96.62 109 VAL A C 1
ATOM 888 O O . VAL A 1 109 ? -2.589 6.858 -2.530 1.00 96.62 109 VAL A O 1
ATOM 891 N N . TYR A 1 110 ? -1.632 8.160 -4.086 1.00 97.12 110 TYR A N 1
ATOM 892 C CA . TYR A 1 110 ? -2.624 9.233 -3.964 1.00 97.12 110 TYR A CA 1
ATOM 893 C C . TYR A 1 110 ? -4.049 8.726 -4.203 1.00 97.12 110 TYR A C 1
ATOM 895 O O . TYR A 1 110 ? -4.923 8.951 -3.371 1.00 97.12 110 TYR A O 1
ATOM 903 N N . GLU A 1 111 ? -4.259 7.964 -5.276 1.00 95.75 111 GLU A N 1
ATOM 904 C CA . GLU A 1 111 ? -5.560 7.402 -5.640 1.00 95.75 111 GLU A CA 1
ATOM 905 C C . GLU A 1 111 ? -6.137 6.481 -4.547 1.00 95.75 111 GLU A C 1
ATOM 907 O O . GLU A 1 111 ? -7.349 6.496 -4.317 1.00 95.75 111 GLU A O 1
ATOM 912 N N . ILE A 1 112 ? -5.290 5.702 -3.861 1.00 96.06 112 ILE A N 1
ATOM 913 C CA . ILE A 1 112 ? -5.697 4.848 -2.734 1.00 96.06 112 ILE A CA 1
ATOM 914 C C . ILE A 1 112 ? -6.117 5.703 -1.544 1.00 96.06 112 ILE A C 1
ATOM 916 O O . ILE A 1 112 ? -7.204 5.501 -1.008 1.00 96.06 112 ILE A O 1
ATOM 920 N N . PHE A 1 113 ? -5.287 6.666 -1.138 1.00 96.25 113 PHE A N 1
ATOM 921 C CA . PHE A 1 113 ? -5.600 7.509 0.015 1.00 96.25 113 PHE A CA 1
ATOM 922 C C . PHE A 1 113 ? -6.871 8.329 -0.220 1.00 96.25 113 PHE A C 1
ATOM 924 O O . PHE A 1 113 ? -7.716 8.358 0.658 1.00 96.25 113 PHE A O 1
ATOM 931 N N . THR A 1 114 ? -7.077 8.895 -1.411 1.00 95.62 114 THR A N 1
ATOM 932 C CA . THR A 1 114 ? -8.296 9.658 -1.732 1.00 95.62 114 THR A CA 1
ATOM 933 C C . THR A 1 114 ? -9.583 8.829 -1.646 1.00 95.62 114 THR A C 1
ATOM 935 O O . THR A 1 114 ? -10.631 9.371 -1.306 1.00 95.62 114 THR A O 1
ATOM 938 N N . ARG A 1 115 ? -9.535 7.530 -1.966 1.00 93.38 115 ARG A N 1
ATOM 939 C CA . ARG A 1 115 ? -10.724 6.654 -1.964 1.00 93.38 115 ARG A CA 1
ATOM 940 C C . ARG A 1 115 ? -10.974 5.975 -0.629 1.00 93.38 115 ARG A C 1
ATOM 942 O O . ARG A 1 115 ? -12.119 5.720 -0.257 1.00 93.38 115 ARG A O 1
ATOM 949 N N . VAL A 1 116 ? -9.893 5.615 0.055 1.00 91.62 116 VAL A N 1
ATOM 950 C CA . VAL A 1 116 ? -9.945 4.739 1.224 1.00 91.62 116 VAL A CA 1
ATOM 951 C C . VAL A 1 116 ? -9.865 5.526 2.518 1.00 91.62 116 VAL A C 1
ATOM 953 O O . VAL A 1 116 ? -10.538 5.134 3.464 1.00 91.62 116 VAL A O 1
ATOM 956 N N . ILE A 1 117 ? -9.066 6.589 2.602 1.00 86.06 117 IL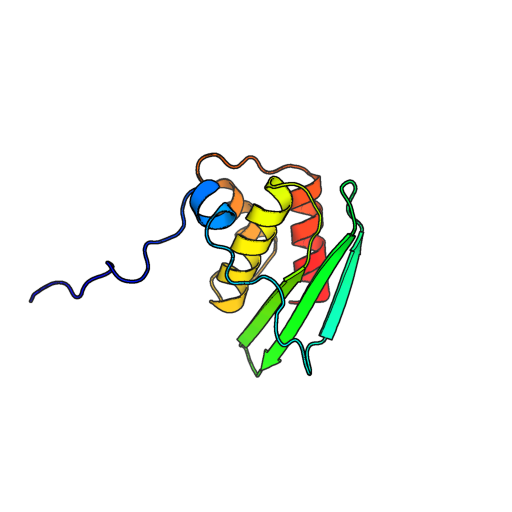E A N 1
ATOM 957 C CA . ILE A 1 117 ? -8.779 7.303 3.856 1.00 86.06 117 ILE A CA 1
ATOM 958 C C . ILE A 1 117 ? -9.670 8.534 3.923 1.00 86.06 117 ILE A C 1
ATOM 960 O O . ILE A 1 117 ? -10.635 8.444 4.722 1.00 86.06 117 ILE A O 1
#

Organism: NCBI:txid41673

pLDDT: mean 89.07, std 14.07, range [34.56, 98.0]

Sequence (117 aa):
MKKFDDCCNPKRESASDFLMSQKYVGRNLEGYKYEVIKTQKGNVQIFWKKEGEKIDLRYYSPSCFTTKIALEALCEWINNGEVKNAKEAIEKLSKIKGYKITEDVKNLVYEIFTRVI